Protein AF-A0A7S3LBQ4-F1 (afdb_monomer_lite)

Organism: NCBI:txid265554

Foldseek 3Di:
DCPVVQVVQKDKAKFFFLDKDDDPDFKIKTWGDRPPDDDPPRDTDIAMEGNVQACLPDDPDDDDDDPPPCLWRFDRDDPPDDRFGGFIKMFTWGWDWDDDPPDIDTHTYTRTMGTDDDDLLVVLVVVQPDPPDDRDPSNNSRNVNSVVSVDD

Secondary structure (DSSP, 8-state):
--HHHHHHTEEEEEEEEEEEEEETTTEEEEEEE--SSS-----EEEEEEEGGGS------S-----TTSGGG------TTSS--TT-EEEEEEEEEEEEETTEEEEEEEEEEEEE-SS-HHHHHHHHHT-TTS----HHHHHHHHHHTTS--

Structure (mmCIF, N/CA/C/O backbone):
data_AF-A0A7S3LBQ4-F1
#
_entry.id   AF-A0A7S3LBQ4-F1
#
loop_
_atom_site.group_PDB
_atom_site.id
_atom_site.type_symbol
_atom_site.label_atom_id
_atom_site.label_alt_id
_atom_site.label_comp_id
_atom_site.label_asym_id
_atom_site.label_entity_id
_atom_site.label_seq_id
_atom_site.pdbx_PDB_ins_code
_atom_site.Cartn_x
_atom_site.Cartn_y
_atom_site.Cartn_z
_atom_site.occupancy
_atom_site.B_iso_or_equiv
_atom_site.auth_seq_id
_atom_site.auth_comp_id
_atom_site.auth_asym_id
_atom_site.auth_atom_id
_atom_site.pdbx_PDB_model_num
ATOM 1 N N . MET A 1 1 ? -24.346 0.010 13.496 1.00 44.50 1 MET A N 1
ATOM 2 C CA . MET A 1 1 ? -24.421 1.342 14.128 1.00 44.50 1 MET A CA 1
ATOM 3 C C . MET A 1 1 ? -23.079 2.108 14.152 1.00 44.50 1 MET A C 1
ATOM 5 O O . MET A 1 1 ? -22.986 3.065 14.895 1.00 44.50 1 MET A O 1
ATOM 9 N N . ASN A 1 2 ? -22.074 1.816 13.298 1.00 54.56 2 ASN A N 1
ATOM 10 C CA . ASN A 1 2 ? -20.732 2.451 13.409 1.00 54.56 2 ASN A CA 1
ATOM 11 C C . ASN A 1 2 ? -20.330 3.384 12.244 1.00 54.56 2 ASN A C 1
ATOM 13 O O . ASN A 1 2 ? -19.208 3.870 12.228 1.00 54.56 2 ASN A O 1
ATOM 17 N N . ARG A 1 3 ? -21.194 3.629 11.248 1.00 54.09 3 ARG A N 1
ATOM 18 C CA . ARG A 1 3 ? -20.797 4.409 10.056 1.00 54.09 3 ARG A CA 1
ATOM 19 C C . ARG A 1 3 ? -20.600 5.905 10.330 1.00 54.09 3 ARG A C 1
ATOM 21 O O . ARG A 1 3 ? -19.751 6.511 9.697 1.00 54.09 3 ARG A O 1
ATOM 28 N N . GLU A 1 4 ? -21.336 6.477 11.280 1.00 53.78 4 GLU A N 1
ATOM 29 C CA . GLU A 1 4 ? -21.325 7.927 11.532 1.00 53.78 4 GLU A CA 1
ATOM 30 C C . GLU A 1 4 ? -20.054 8.410 12.257 1.00 53.78 4 GLU A C 1
ATOM 32 O O . GLU A 1 4 ? -19.564 9.505 11.989 1.00 53.78 4 GLU A O 1
ATOM 37 N N . ASN A 1 5 ? -19.462 7.572 13.118 1.00 55.66 5 ASN A N 1
ATOM 38 C CA . ASN A 1 5 ? -18.180 7.875 13.769 1.00 55.66 5 ASN A CA 1
ATOM 39 C C . ASN A 1 5 ? -16.977 7.650 12.840 1.00 55.66 5 ASN A C 1
ATOM 41 O O . ASN A 1 5 ? -15.981 8.362 12.960 1.00 55.66 5 ASN A O 1
ATOM 45 N N . ASP A 1 6 ? -17.076 6.711 11.892 1.00 58.34 6 ASP A N 1
ATOM 46 C CA . ASP A 1 6 ? -16.012 6.444 10.914 1.00 58.34 6 ASP A CA 1
ATOM 47 C C . ASP A 1 6 ? -15.752 7.657 10.004 1.00 58.34 6 ASP A C 1
ATOM 49 O O . ASP A 1 6 ? -14.638 7.828 9.518 1.00 58.34 6 ASP A O 1
ATOM 53 N N . GLU A 1 7 ? -16.755 8.509 9.770 1.00 60.31 7 GLU A N 1
ATOM 54 C CA . GLU A 1 7 ? -16.660 9.618 8.815 1.00 60.31 7 GLU A CA 1
ATOM 55 C C . GLU A 1 7 ? -15.883 10.824 9.358 1.00 60.31 7 GLU A C 1
ATOM 57 O O . GLU A 1 7 ? -15.169 11.483 8.603 1.00 60.31 7 GLU A O 1
ATOM 62 N N . LYS A 1 8 ? -15.934 11.059 10.677 1.00 61.81 8 LYS A N 1
ATOM 63 C CA . LYS A 1 8 ? -15.211 12.157 11.346 1.00 61.81 8 LYS A CA 1
ATOM 64 C C . LYS A 1 8 ? -13.703 11.910 11.478 1.00 61.81 8 LYS A C 1
ATOM 66 O O . LYS A 1 8 ? -12.954 12.866 11.640 1.00 61.81 8 LYS A O 1
ATOM 71 N N . ASN A 1 9 ? -13.257 10.658 11.347 1.00 69.81 9 ASN A N 1
ATOM 72 C CA . ASN A 1 9 ? -11.853 10.255 11.500 1.00 69.81 9 ASN A CA 1
ATOM 73 C C . ASN A 1 9 ? -11.179 9.882 10.170 1.00 69.81 9 ASN A C 1
ATOM 75 O O . ASN A 1 9 ? -10.146 9.206 10.163 1.00 69.81 9 ASN A O 1
ATOM 79 N N . ARG A 1 10 ? -11.764 10.287 9.035 1.00 78.19 10 ARG A N 1
ATOM 80 C CA . ARG A 1 10 ? -11.186 10.034 7.713 1.00 78.19 10 ARG A CA 1
ATOM 81 C C . ARG A 1 10 ? -10.041 10.994 7.442 1.00 78.19 10 ARG A C 1
ATOM 83 O O . ARG A 1 10 ? -10.240 12.197 7.315 1.00 78.19 10 ARG A O 1
ATOM 90 N N . ILE A 1 11 ? -8.854 10.431 7.283 1.00 87.50 11 ILE A N 1
ATOM 91 C CA . ILE A 1 11 ? -7.642 11.163 6.938 1.00 87.50 11 ILE A CA 1
ATOM 92 C C . ILE A 1 11 ? -7.215 10.714 5.546 1.00 87.50 11 ILE A C 1
ATOM 94 O O . ILE A 1 11 ? -7.240 9.525 5.218 1.00 87.50 11 ILE A O 1
ATOM 98 N N . GLN A 1 12 ? -6.836 11.673 4.708 1.00 88.94 12 GLN A N 1
ATOM 99 C CA . GLN A 1 12 ? -6.186 11.380 3.442 1.00 88.94 12 GLN A CA 1
ATOM 100 C C . GLN A 1 12 ? -4.677 11.498 3.629 1.00 88.94 12 GLN A C 1
ATOM 102 O O . GLN A 1 12 ? -4.183 12.548 4.027 1.00 88.94 12 GLN A O 1
ATOM 107 N N . ILE A 1 13 ? -3.958 10.422 3.330 1.00 88.88 13 ILE A N 1
ATOM 108 C CA . ILE A 1 13 ? -2.497 10.369 3.397 1.00 88.88 13 ILE A CA 1
ATOM 109 C C . ILE A 1 13 ? -1.943 10.034 2.019 1.00 88.88 13 ILE A C 1
ATOM 111 O O . ILE A 1 13 ? -2.582 9.321 1.246 1.00 88.88 13 ILE A O 1
ATOM 115 N N . SER A 1 14 ? -0.748 10.517 1.714 1.00 88.69 14 SER A N 1
ATOM 116 C CA . SER A 1 14 ? -0.040 10.181 0.482 1.00 88.69 14 SER A CA 1
ATOM 117 C C . SER A 1 14 ? 1.368 9.717 0.821 1.00 88.69 14 SER A C 1
ATOM 119 O O . SER A 1 14 ? 1.914 10.099 1.846 1.00 88.69 14 SER A O 1
ATOM 121 N N . GLY A 1 15 ? 1.955 8.866 -0.012 1.00 89.19 15 GLY A N 1
ATOM 122 C CA . GLY A 1 15 ? 3.316 8.395 0.221 1.00 89.19 15 GLY A CA 1
ATOM 123 C C . GLY A 1 15 ? 3.737 7.301 -0.742 1.00 89.19 15 GLY A C 1
ATOM 124 O O . GLY A 1 15 ? 2.991 6.918 -1.646 1.00 89.19 15 GLY A O 1
ATOM 125 N N . VAL A 1 16 ? 4.948 6.790 -0.535 1.00 88.81 16 VAL A N 1
ATOM 126 C CA . VAL A 1 16 ? 5.524 5.720 -1.354 1.00 88.81 16 VAL A CA 1
ATOM 127 C C . VAL A 1 16 ? 5.475 4.394 -0.610 1.00 88.81 16 VAL A C 1
ATOM 129 O O . VAL A 1 16 ? 5.915 4.300 0.533 1.00 88.81 16 VAL A O 1
ATOM 132 N N . ILE A 1 17 ? 4.980 3.342 -1.265 1.00 89.81 17 ILE A N 1
ATOM 133 C CA . ILE A 1 17 ? 4.966 1.989 -0.699 1.00 89.81 17 ILE A CA 1
ATOM 134 C C . ILE A 1 17 ? 6.391 1.435 -0.618 1.00 89.81 17 ILE A C 1
ATOM 136 O O . ILE A 1 17 ? 6.964 1.020 -1.629 1.00 89.81 17 ILE A O 1
ATOM 140 N N . VAL A 1 18 ? 6.933 1.355 0.596 1.00 88.12 18 VAL A N 1
ATOM 141 C CA . VAL A 1 18 ? 8.275 0.808 0.855 1.00 88.12 18 VAL A CA 1
ATOM 142 C C . VAL A 1 18 ? 8.234 -0.645 1.306 1.00 88.12 18 VAL A C 1
ATOM 144 O O . VAL A 1 18 ? 9.085 -1.443 0.924 1.00 88.12 18 VAL A O 1
ATOM 147 N N . LYS A 1 19 ? 7.207 -1.036 2.071 1.00 88.75 19 LYS A N 1
ATOM 148 C CA . LYS A 1 19 ? 6.988 -2.428 2.486 1.00 88.75 19 LYS A CA 1
ATOM 149 C C . LYS A 1 19 ? 5.544 -2.826 2.246 1.00 88.75 19 LYS A C 1
ATOM 151 O O . LYS A 1 19 ? 4.636 -2.013 2.372 1.00 88.75 19 LYS A O 1
ATOM 156 N N . ARG A 1 20 ? 5.326 -4.096 1.911 1.00 88.75 20 ARG A N 1
ATOM 157 C CA . ARG A 1 20 ? 3.986 -4.682 1.827 1.00 88.75 20 ARG A CA 1
ATOM 158 C C . ARG A 1 20 ? 4.005 -6.160 2.171 1.00 88.75 20 ARG A C 1
ATOM 160 O O . ARG A 1 20 ? 4.982 -6.855 1.886 1.00 88.75 20 ARG A O 1
ATOM 167 N N . ARG A 1 21 ? 2.903 -6.650 2.731 1.00 87.19 21 ARG A N 1
ATOM 168 C CA . ARG A 1 21 ? 2.677 -8.072 3.002 1.00 87.19 21 ARG A CA 1
ATOM 169 C C . ARG A 1 21 ? 1.194 -8.383 2.881 1.00 87.19 21 ARG A C 1
ATOM 171 O O . ARG A 1 21 ? 0.389 -7.781 3.574 1.00 87.19 21 ARG A O 1
ATOM 178 N N . CYS A 1 22 ? 0.842 -9.365 2.060 1.00 85.62 22 CYS A N 1
ATOM 179 C CA . CYS A 1 22 ? -0.527 -9.872 1.986 1.00 85.62 22 CYS A CA 1
ATOM 180 C C . CYS A 1 22 ? -0.641 -11.164 2.803 1.00 85.62 22 CYS A C 1
ATOM 182 O O . CYS A 1 22 ? 0.160 -12.084 2.614 1.00 85.62 22 CYS A O 1
ATOM 184 N N . LEU A 1 23 ? -1.646 -11.245 3.674 1.00 86.31 23 LEU A N 1
ATOM 185 C CA . LEU A 1 23 ? -2.020 -12.446 4.418 1.00 86.31 23 LEU A CA 1
ATOM 186 C C . LEU A 1 23 ? -3.340 -12.986 3.848 1.00 86.31 23 LEU A C 1
ATOM 188 O O . LEU A 1 23 ? -4.438 -12.606 4.253 1.00 86.31 23 LEU A O 1
ATOM 192 N N . GLY A 1 24 ? -3.229 -13.864 2.851 1.00 83.44 24 GLY A N 1
ATOM 193 C CA . GLY A 1 24 ? -4.388 -14.437 2.165 1.00 83.44 24 GLY A CA 1
ATOM 194 C C . GLY A 1 24 ? -5.109 -13.434 1.255 1.00 83.44 24 GLY A C 1
ATOM 195 O O . GLY A 1 24 ? -4.468 -12.651 0.554 1.00 83.44 24 GLY A O 1
ATOM 196 N N . LYS A 1 25 ? -6.449 -13.505 1.227 1.00 82.75 25 LYS A N 1
ATOM 197 C CA . LYS A 1 25 ? -7.323 -12.738 0.309 1.00 82.75 25 LYS A CA 1
ATOM 198 C C . LYS A 1 25 ? -8.117 -11.602 0.972 1.00 82.75 25 LYS A C 1
ATOM 200 O O . LYS A 1 25 ? -8.913 -10.951 0.296 1.00 82.75 25 LYS A O 1
ATOM 205 N N . HIS A 1 26 ? -7.947 -11.413 2.281 1.00 86.25 26 HIS A N 1
ATOM 206 C CA . HIS A 1 26 ? -8.774 -10.508 3.093 1.00 86.25 26 HIS A CA 1
ATOM 207 C C . HIS A 1 26 ? -7.981 -9.481 3.894 1.00 86.25 26 HIS A C 1
ATOM 209 O O . HIS A 1 26 ? -8.579 -8.533 4.401 1.00 86.25 26 HIS A O 1
ATOM 215 N N . LEU A 1 27 ? -6.669 -9.676 4.019 1.00 89.25 27 LEU A N 1
ATOM 216 C CA . LEU A 1 27 ? -5.818 -8.866 4.869 1.00 89.25 27 LEU A CA 1
ATOM 217 C C . LEU A 1 27 ? -4.510 -8.559 4.148 1.00 89.25 27 LEU A C 1
ATOM 219 O O . LEU A 1 27 ? -3.837 -9.454 3.627 1.00 89.25 27 LEU A O 1
ATOM 223 N N . SER A 1 28 ? -4.148 -7.286 4.119 1.00 90.56 28 SER A N 1
ATOM 224 C CA . SER A 1 28 ? -2.862 -6.833 3.608 1.00 90.56 28 SER A CA 1
ATOM 225 C C . SER A 1 28 ? -2.335 -5.706 4.479 1.00 90.56 28 SER A C 1
ATOM 227 O O . SER A 1 28 ? -3.102 -4.972 5.085 1.00 90.56 28 SER A O 1
ATOM 229 N N . PHE A 1 29 ? -1.021 -5.565 4.526 1.00 91.44 29 PHE A N 1
ATOM 230 C CA . PHE A 1 29 ? -0.318 -4.518 5.248 1.00 91.44 29 PHE A CA 1
ATOM 231 C C . PHE A 1 29 ? 0.580 -3.779 4.276 1.00 91.44 29 PHE A C 1
ATOM 233 O O . PHE A 1 29 ? 1.154 -4.401 3.371 1.00 91.44 29 PHE A O 1
ATOM 240 N N . ALA A 1 30 ? 0.743 -2.482 4.492 1.00 91.69 30 ALA A N 1
ATOM 241 C CA . ALA A 1 30 ? 1.772 -1.707 3.827 1.00 91.69 30 ALA A CA 1
ATOM 242 C C . ALA A 1 30 ? 2.455 -0.743 4.792 1.00 91.69 30 ALA A C 1
ATOM 244 O O . ALA A 1 30 ? 1.922 -0.391 5.843 1.00 91.69 30 ALA A O 1
ATOM 245 N N . THR A 1 31 ? 3.656 -0.332 4.412 1.00 91.38 31 THR A N 1
ATOM 246 C CA . THR A 1 31 ? 4.388 0.753 5.049 1.00 91.38 31 THR A CA 1
ATOM 247 C C . THR A 1 31 ? 4.639 1.820 4.003 1.00 91.38 31 THR A C 1
ATOM 249 O O . THR A 1 31 ? 5.106 1.496 2.904 1.00 91.38 31 THR A O 1
ATOM 252 N N . LEU A 1 32 ? 4.311 3.060 4.348 1.00 90.25 32 LEU A N 1
ATOM 253 C CA . LEU A 1 32 ? 4.520 4.235 3.520 1.00 90.25 32 LEU A CA 1
ATOM 254 C C . LEU A 1 32 ? 5.707 5.034 4.043 1.00 90.25 32 LEU A C 1
ATOM 256 O O . LEU A 1 32 ? 5.868 5.179 5.251 1.00 90.25 32 LEU A O 1
ATOM 260 N N . SER A 1 33 ? 6.499 5.562 3.116 1.00 87.75 33 SER A N 1
ATOM 261 C CA . SER A 1 33 ? 7.412 6.673 3.372 1.00 87.75 33 SER A CA 1
ATOM 262 C C . SER A 1 33 ? 6.738 7.961 2.900 1.00 87.75 33 SER A C 1
ATOM 264 O O . SER A 1 33 ? 6.260 8.032 1.759 1.00 87.75 33 SER A O 1
ATOM 266 N N . ASN A 1 34 ? 6.644 8.947 3.790 1.00 74.62 34 ASN A N 1
ATOM 267 C CA . ASN A 1 34 ? 6.007 10.228 3.517 1.00 74.62 34 ASN A CA 1
ATOM 268 C C . ASN A 1 34 ? 7.070 11.225 3.026 1.00 74.62 34 ASN A C 1
ATOM 270 O O . ASN A 1 34 ? 7.627 11.984 3.803 1.00 74.62 34 ASN A O 1
ATOM 274 N N . ASN A 1 35 ? 7.401 11.186 1.734 1.00 58.22 35 ASN A N 1
ATOM 275 C CA . ASN A 1 35 ? 8.365 12.107 1.112 1.00 58.22 35 ASN A CA 1
ATOM 276 C C . ASN A 1 35 ? 7.655 13.308 0.467 1.00 58.22 35 ASN A C 1
ATOM 278 O O . ASN A 1 35 ? 7.856 13.599 -0.711 1.00 58.22 35 ASN A O 1
ATOM 282 N N . LEU A 1 36 ? 6.767 13.969 1.208 1.00 53.41 36 LEU A N 1
ATOM 283 C CA . LEU A 1 36 ? 6.205 15.252 0.787 1.00 53.41 36 LEU A CA 1
ATOM 284 C C . LEU A 1 36 ? 7.006 16.357 1.474 1.00 53.41 36 LEU A C 1
ATOM 286 O O . LEU A 1 36 ? 6.703 16.744 2.592 1.00 53.41 36 LEU A O 1
ATOM 290 N N . ASP A 1 37 ? 8.067 16.771 0.780 1.00 49.19 37 ASP A N 1
ATOM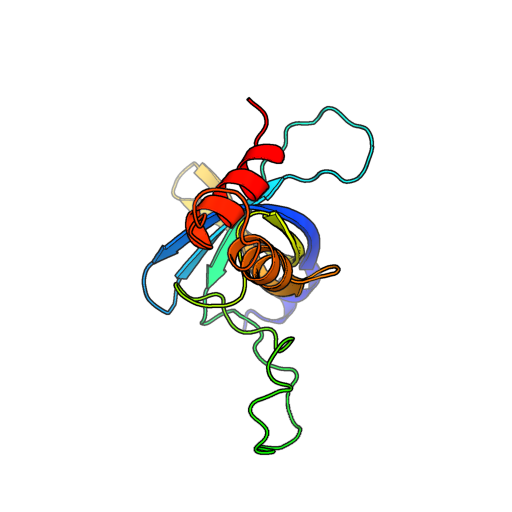 291 C CA . ASP A 1 37 ? 8.843 18.001 0.958 1.00 49.19 37 ASP A CA 1
ATOM 292 C C . ASP A 1 37 ? 9.316 18.372 2.385 1.00 49.19 37 ASP A C 1
ATOM 294 O O . ASP A 1 37 ? 8.596 18.926 3.207 1.00 49.19 37 ASP A O 1
ATOM 298 N N . GLN A 1 38 ? 10.630 18.216 2.592 1.00 42.31 38 GLN A N 1
ATOM 299 C CA . GLN A 1 38 ? 11.461 19.084 3.445 1.00 42.31 38 GLN A CA 1
ATOM 300 C C . GLN A 1 38 ? 11.273 19.059 4.974 1.00 42.31 38 GLN A C 1
ATOM 302 O O . GLN A 1 38 ? 11.551 20.062 5.633 1.00 42.31 38 GLN A O 1
ATOM 307 N N . GLN A 1 39 ? 10.968 17.913 5.586 1.00 38.50 39 GLN A N 1
ATOM 308 C CA . GLN A 1 39 ? 11.395 17.692 6.974 1.00 38.50 39 GLN A CA 1
ATOM 309 C C . GLN A 1 39 ? 12.012 16.306 7.179 1.00 38.50 39 GLN A C 1
ATOM 311 O O . GLN A 1 39 ? 11.472 15.326 6.673 1.00 38.50 39 GLN A O 1
ATOM 316 N N . PRO A 1 40 ? 13.112 16.194 7.950 1.00 41.03 40 PRO A N 1
ATOM 317 C CA . PRO A 1 40 ? 13.761 14.929 8.287 1.00 41.03 40 PRO A CA 1
ATOM 318 C C . PRO A 1 40 ? 12.981 14.166 9.370 1.00 41.03 40 PRO A C 1
ATOM 320 O O . PRO A 1 40 ? 13.568 13.553 10.255 1.00 41.03 40 PRO A O 1
ATOM 323 N N . HIS A 1 41 ? 11.649 14.238 9.356 1.00 43.41 41 HIS A N 1
ATOM 324 C CA . HIS A 1 41 ? 10.855 13.363 10.200 1.00 43.41 41 HIS A CA 1
ATOM 325 C C . HIS A 1 41 ? 10.634 12.054 9.446 1.00 43.41 41 HIS A C 1
ATOM 327 O O . HIS A 1 41 ? 9.746 11.923 8.607 1.00 43.41 41 HIS A O 1
ATOM 333 N N . ASP A 1 42 ? 11.523 11.114 9.777 1.00 58.03 42 ASP A N 1
ATOM 334 C CA . ASP A 1 42 ? 11.665 9.710 9.374 1.00 58.03 42 ASP A CA 1
ATOM 335 C C . ASP A 1 42 ? 10.429 8.832 9.665 1.00 58.03 42 ASP A C 1
ATOM 337 O O . ASP A 1 42 ? 10.525 7.707 10.167 1.00 58.03 42 ASP A O 1
ATOM 341 N N . GLU A 1 43 ? 9.223 9.330 9.409 1.00 71.94 43 GLU A N 1
ATOM 342 C CA . GLU A 1 43 ? 8.015 8.664 9.870 1.00 71.94 43 GLU A CA 1
ATOM 343 C C . GLU A 1 43 ? 7.518 7.640 8.845 1.00 71.94 43 GLU A C 1
ATOM 345 O O . GLU A 1 43 ? 6.805 7.932 7.880 1.00 71.94 43 GLU A O 1
ATOM 350 N N . LEU A 1 44 ? 7.912 6.384 9.066 1.00 83.38 44 LEU A N 1
ATOM 351 C CA . LEU A 1 44 ? 7.327 5.241 8.378 1.00 83.38 44 LEU A CA 1
ATOM 352 C C . LEU A 1 44 ? 5.931 4.951 8.934 1.00 83.38 44 LEU A C 1
ATOM 354 O O . LEU A 1 44 ? 5.778 4.427 10.038 1.00 83.38 44 LEU A O 1
ATOM 358 N N . MET A 1 45 ? 4.903 5.191 8.125 1.00 88.00 45 MET A N 1
ATOM 359 C CA . MET A 1 45 ? 3.522 4.922 8.517 1.00 88.00 45 MET A CA 1
ATOM 360 C C . MET A 1 45 ? 3.109 3.500 8.139 1.00 88.00 45 MET A C 1
ATOM 362 O O . MET A 1 45 ? 3.223 3.090 6.982 1.00 88.00 45 MET A O 1
ATOM 366 N N . LYS A 1 46 ? 2.589 2.736 9.105 1.00 91.12 46 LYS A N 1
ATOM 367 C CA . LYS A 1 46 ? 2.005 1.408 8.868 1.00 91.12 46 LYS A CA 1
ATOM 368 C C . LYS A 1 46 ? 0.503 1.529 8.655 1.00 91.12 46 LYS A C 1
ATOM 370 O O . LYS A 1 46 ? -0.185 2.159 9.449 1.00 91.12 46 LYS A O 1
ATOM 375 N N . VAL A 1 47 ? 0.006 0.869 7.616 1.00 92.50 47 VAL A N 1
ATOM 376 C CA . VAL A 1 47 ? -1.420 0.825 7.291 1.00 92.50 47 VAL A CA 1
ATOM 377 C C . VAL A 1 47 ? -1.883 -0.608 7.062 1.00 92.50 47 VAL A C 1
ATOM 379 O O . VAL A 1 47 ? -1.124 -1.458 6.574 1.00 92.50 47 VAL A O 1
ATOM 382 N N . VAL A 1 48 ? -3.149 -0.868 7.376 1.00 93.38 48 VAL A N 1
ATOM 383 C CA . VAL A 1 48 ? -3.798 -2.162 7.168 1.00 93.38 48 VAL A CA 1
ATOM 384 C C . VAL A 1 48 ? -4.920 -2.042 6.146 1.00 93.38 48 VAL A C 1
ATOM 386 O O . VAL A 1 48 ? -5.691 -1.092 6.135 1.00 93.38 48 VAL A O 1
ATOM 389 N N . PHE A 1 49 ? -5.046 -3.040 5.288 1.00 91.56 49 PHE A N 1
ATOM 390 C CA . PHE A 1 49 ? -6.150 -3.194 4.358 1.00 91.56 49 PHE A CA 1
ATOM 391 C C . PHE A 1 49 ? -6.975 -4.386 4.826 1.00 91.56 49 PHE A C 1
ATOM 393 O O . PHE A 1 49 ? -6.486 -5.522 4.811 1.00 91.56 49 PHE A O 1
ATOM 400 N N . ARG A 1 50 ? -8.240 -4.151 5.185 1.00 90.88 50 ARG A N 1
ATOM 401 C CA . ARG A 1 50 ? -9.200 -5.208 5.532 1.00 90.88 50 ARG A CA 1
ATOM 402 C C . ARG A 1 50 ? -10.317 -5.250 4.508 1.00 90.88 50 ARG A C 1
ATOM 404 O O . ARG A 1 50 ? -11.074 -4.297 4.374 1.00 90.88 50 ARG A O 1
ATOM 411 N N . ARG A 1 51 ? -10.470 -6.375 3.807 1.00 87.38 51 ARG A N 1
ATOM 412 C CA . ARG A 1 51 ? -11.423 -6.472 2.688 1.00 87.38 51 ARG A CA 1
ATOM 413 C C . ARG A 1 51 ? -12.867 -6.183 3.098 1.00 87.38 51 ARG A C 1
ATOM 415 O O . ARG A 1 51 ? -13.586 -5.548 2.348 1.00 87.38 51 ARG A O 1
ATOM 422 N N . ALA A 1 52 ? -13.273 -6.603 4.295 1.00 87.12 52 ALA A N 1
ATOM 423 C CA . ALA A 1 52 ? -14.624 -6.369 4.815 1.00 87.12 52 ALA A CA 1
ATOM 424 C C . ALA A 1 52 ? -14.939 -4.887 5.106 1.00 87.12 52 ALA A C 1
ATOM 426 O O . ALA A 1 52 ? -16.095 -4.537 5.326 1.00 87.12 52 ALA A O 1
ATOM 427 N N . ARG A 1 53 ? -13.912 -4.035 5.164 1.00 85.00 53 ARG A N 1
ATOM 428 C CA . ARG A 1 53 ? -14.007 -2.609 5.494 1.00 85.00 53 ARG A CA 1
ATOM 429 C C . ARG A 1 53 ? -13.575 -1.703 4.348 1.00 85.00 53 ARG A C 1
ATOM 431 O O . ARG A 1 53 ? -13.637 -0.487 4.488 1.00 85.00 53 ARG A O 1
ATOM 438 N N . PHE A 1 54 ? -13.127 -2.307 3.254 1.00 85.06 54 PHE A N 1
ATOM 439 C CA . PHE A 1 54 ? -12.647 -1.612 2.082 1.00 85.06 54 PHE A CA 1
ATOM 440 C C . PHE A 1 54 ? -13.847 -1.156 1.252 1.00 85.06 54 PHE A C 1
ATOM 442 O O . PHE A 1 54 ? -14.708 -1.965 0.899 1.00 85.06 54 PHE A O 1
ATOM 449 N N . ASP A 1 55 ? -13.905 0.136 0.963 1.00 80.44 55 ASP A N 1
ATOM 450 C CA . ASP A 1 55 ? -14.968 0.754 0.188 1.00 80.44 55 ASP A CA 1
ATOM 451 C C . ASP A 1 55 ? -14.741 0.410 -1.293 1.00 80.44 55 ASP A C 1
ATOM 453 O O . ASP A 1 55 ? -14.154 1.173 -2.056 1.00 80.44 55 ASP A O 1
ATOM 457 N N . GLU A 1 56 ? -15.199 -0.774 -1.713 1.00 68.06 56 GLU A N 1
ATOM 458 C CA . GLU A 1 56 ? -15.224 -1.173 -3.135 1.00 68.06 56 GLU A CA 1
ATOM 459 C C . GLU A 1 56 ? -16.309 -0.411 -3.930 1.00 68.06 56 GLU A C 1
ATOM 461 O O . GLU A 1 56 ? -16.437 -0.561 -5.144 1.00 68.06 56 GLU A O 1
ATOM 466 N N . SER A 1 57 ? -17.103 0.422 -3.256 1.00 51.59 57 SER A N 1
ATOM 467 C CA . SER A 1 57 ? -18.242 1.143 -3.811 1.00 51.59 57 SER A CA 1
ATOM 468 C C . SER A 1 57 ? -17.848 2.494 -4.413 1.00 51.59 57 SER A C 1
ATOM 470 O O . SER A 1 57 ? -17.954 3.526 -3.755 1.00 51.59 57 SER A O 1
ATOM 472 N N . ASN A 1 58 ? -17.471 2.476 -5.694 1.00 45.31 58 ASN A N 1
ATOM 473 C CA . ASN A 1 58 ? -17.879 3.515 -6.647 1.00 45.31 58 ASN A CA 1
ATOM 474 C C . ASN A 1 58 ? -17.935 2.959 -8.081 1.00 45.31 58 ASN A C 1
ATOM 476 O O . ASN A 1 58 ? -17.206 3.406 -8.962 1.00 45.31 58 ASN A O 1
ATOM 480 N N . ASP A 1 59 ? -18.755 1.929 -8.303 1.00 46.06 59 ASP A N 1
ATOM 481 C CA . ASP A 1 59 ? -18.921 1.348 -9.640 1.00 46.06 59 ASP A CA 1
ATOM 482 C C . ASP A 1 59 ? -20.332 0.778 -9.834 1.00 46.06 59 ASP A C 1
ATOM 484 O O . ASP A 1 59 ? -20.551 -0.418 -10.017 1.00 46.06 59 ASP A O 1
ATOM 488 N N . SER A 1 60 ? -21.330 1.659 -9.774 1.00 39.25 60 SER A N 1
ATOM 489 C CA . SER A 1 60 ? -22.651 1.395 -10.345 1.00 39.25 60 SER A CA 1
ATOM 490 C C . SER A 1 60 ? -22.703 1.872 -11.799 1.00 39.25 60 SER A C 1
ATOM 492 O O . SER A 1 60 ? -23.550 2.683 -12.161 1.00 39.25 60 SER A O 1
ATOM 494 N N . SER A 1 61 ? -21.793 1.383 -12.645 1.00 38.31 61 SER A N 1
ATOM 495 C CA . SER A 1 61 ? -21.958 1.457 -14.099 1.00 38.31 61 SER A CA 1
ATOM 496 C C . SER A 1 61 ? -21.305 0.260 -14.794 1.00 38.31 61 SER A C 1
ATOM 498 O O . SER A 1 61 ? -20.142 0.290 -15.183 1.00 38.31 61 SER A O 1
ATOM 500 N N . SER A 1 62 ? -22.135 -0.770 -14.957 1.00 35.81 62 SER A N 1
ATOM 501 C CA . SER A 1 62 ? -22.159 -1.752 -16.048 1.00 35.81 62 SER A CA 1
ATOM 502 C C . SER A 1 62 ? -21.004 -2.766 -16.203 1.00 35.81 62 SER A C 1
ATOM 504 O O . SER A 1 62 ? -19.822 -2.422 -16.180 1.00 35.81 62 SER A O 1
ATOM 506 N N . PRO A 1 63 ? -21.331 -4.049 -16.471 1.00 45.75 63 PRO A N 1
ATOM 507 C CA . PRO A 1 63 ? -20.365 -5.058 -16.882 1.00 45.75 63 PRO A CA 1
ATOM 508 C C . PRO A 1 63 ? -20.071 -4.890 -18.379 1.00 45.75 63 PRO A C 1
ATOM 510 O O . PRO A 1 63 ? -20.605 -5.618 -19.210 1.00 45.75 63 PRO A O 1
ATOM 513 N N . SER A 1 64 ? -19.242 -3.915 -18.753 1.00 38.16 64 SER A N 1
ATOM 514 C CA . SER A 1 64 ? -18.739 -3.825 -20.127 1.00 38.16 64 SER A CA 1
ATOM 515 C C . SER A 1 64 ? -17.424 -4.587 -20.253 1.00 38.16 64 SER A C 1
ATOM 517 O O . SER A 1 64 ? -16.385 -4.216 -19.707 1.00 38.16 64 SER A O 1
ATOM 519 N N . SER A 1 65 ? -17.508 -5.687 -20.988 1.00 41.06 65 SER A N 1
ATOM 520 C CA . SER A 1 65 ? -16.423 -6.513 -21.490 1.00 41.06 65 SER A CA 1
ATOM 521 C C . SER A 1 65 ? -15.417 -5.702 -22.319 1.00 41.06 65 SER A C 1
ATOM 523 O O . SER A 1 65 ? -15.553 -5.583 -23.534 1.00 41.06 65 SER A O 1
ATOM 525 N N . SER A 1 66 ? -14.364 -5.187 -21.693 1.00 38.22 66 SER A N 1
ATOM 526 C CA . SER A 1 66 ? -13.099 -4.924 -22.383 1.00 38.22 66 SER A CA 1
ATOM 527 C C . SER A 1 66 ? -11.935 -5.083 -21.399 1.00 38.22 66 SER A C 1
ATOM 529 O O . SER A 1 66 ? -11.790 -4.374 -20.406 1.00 38.22 66 SER A O 1
ATOM 531 N N . ALA A 1 67 ? -11.080 -6.072 -21.656 1.00 45.59 67 ALA A N 1
ATOM 532 C CA . ALA A 1 67 ? -9.958 -6.456 -20.794 1.00 45.59 67 ALA A CA 1
ATOM 533 C C . ALA A 1 67 ? -8.822 -5.405 -20.716 1.00 45.59 67 ALA A C 1
ATOM 535 O O . ALA A 1 67 ? -7.769 -5.673 -20.139 1.00 45.59 67 ALA A O 1
ATOM 536 N N . MET A 1 68 ? -9.012 -4.215 -21.296 1.00 42.41 68 MET A N 1
ATOM 537 C CA . MET A 1 68 ? -7.986 -3.176 -21.431 1.00 42.41 68 MET A CA 1
ATOM 538 C C . MET A 1 68 ? -8.159 -1.994 -20.458 1.00 42.41 68 MET A C 1
ATOM 540 O O . MET A 1 68 ? -7.142 -1.436 -20.048 1.00 42.41 68 MET A O 1
ATOM 544 N N . ASP A 1 69 ? -9.380 -1.687 -19.995 1.00 40.25 69 ASP A N 1
ATOM 545 C CA . ASP A 1 69 ? -9.682 -0.498 -19.161 1.00 40.25 69 ASP A CA 1
ATOM 546 C C . ASP A 1 69 ? -9.829 -0.775 -17.651 1.00 40.25 69 ASP A C 1
ATOM 548 O O . ASP A 1 69 ? -10.111 0.100 -16.837 1.00 40.25 69 ASP A O 1
ATOM 552 N N . SER A 1 70 ? -9.555 -2.004 -17.212 1.00 43.19 70 SER A N 1
ATOM 553 C CA . SER A 1 70 ?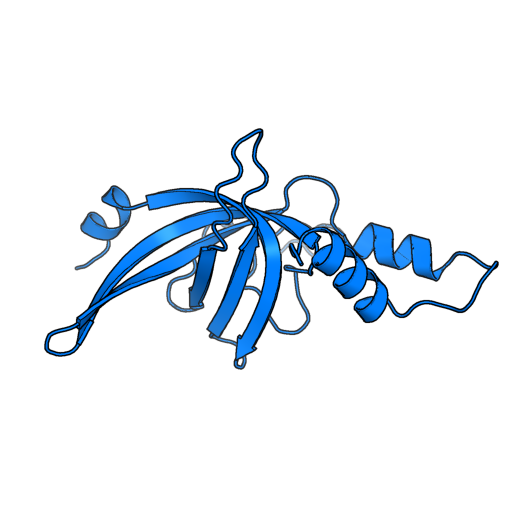 -9.573 -2.371 -15.783 1.00 43.19 70 SER A CA 1
ATOM 554 C C . SER A 1 70 ? -8.374 -1.831 -14.979 1.00 43.19 70 SER A C 1
ATOM 556 O O . SER A 1 70 ? -8.209 -2.192 -13.815 1.00 43.19 70 SER A O 1
ATOM 558 N N . LYS A 1 71 ? -7.502 -1.018 -15.591 1.00 47.47 71 LYS A N 1
ATOM 559 C CA . LYS A 1 71 ? -6.156 -0.700 -15.078 1.00 47.47 71 LYS A CA 1
ATOM 560 C C . LYS A 1 71 ? -6.112 0.282 -13.906 1.00 47.47 71 LYS A C 1
ATOM 562 O O . LYS A 1 71 ? -5.074 0.349 -13.259 1.00 47.47 71 LYS A O 1
ATOM 567 N N . ASN A 1 72 ? -7.204 0.990 -13.613 1.00 46.81 72 ASN A N 1
ATOM 568 C CA . ASN A 1 72 ? -7.262 1.956 -12.508 1.00 46.81 72 ASN A CA 1
ATOM 569 C C . ASN A 1 72 ? -8.399 1.692 -11.507 1.00 46.81 72 ASN A C 1
ATOM 571 O O . ASN A 1 72 ? -8.687 2.536 -10.661 1.00 46.81 72 ASN A O 1
ATOM 575 N N . ARG A 1 73 ? -9.064 0.529 -11.586 1.00 51.38 73 ARG A N 1
ATOM 576 C CA . ARG A 1 73 ? -10.122 0.175 -10.631 1.00 51.38 73 ARG A CA 1
ATOM 577 C C . ARG A 1 73 ? -9.494 -0.167 -9.278 1.00 51.38 73 ARG A C 1
ATOM 579 O O . ARG A 1 73 ? -8.701 -1.103 -9.180 1.00 51.38 73 ARG A O 1
ATOM 586 N N . LEU A 1 74 ? -9.873 0.608 -8.262 1.00 60.62 74 LEU A N 1
ATOM 587 C CA . LEU A 1 74 ? -9.394 0.581 -6.876 1.00 60.62 74 LEU A CA 1
ATOM 588 C C . LEU A 1 74 ? -9.811 -0.719 -6.178 1.00 60.62 74 LEU A C 1
ATOM 590 O O . LEU A 1 74 ? -10.742 -0.754 -5.379 1.00 60.62 74 LEU A O 1
ATOM 594 N N . ARG A 1 75 ? -9.164 -1.828 -6.529 1.00 76.56 75 ARG A N 1
ATOM 595 C CA . ARG A 1 75 ? -9.435 -3.126 -5.917 1.00 76.56 75 ARG A CA 1
ATOM 596 C C . ARG A 1 75 ? -8.673 -3.264 -4.608 1.00 76.56 75 ARG A C 1
ATOM 598 O O . ARG A 1 75 ? -7.602 -2.681 -4.406 1.00 76.56 75 ARG A O 1
ATOM 605 N N . PHE A 1 76 ? -9.222 -4.091 -3.725 1.00 81.50 76 PHE A N 1
ATOM 606 C CA . PHE A 1 76 ? -8.496 -4.554 -2.554 1.00 81.50 76 PHE A CA 1
ATOM 607 C C . PHE A 1 76 ? -7.135 -5.150 -2.978 1.00 81.50 76 PHE A C 1
ATOM 609 O O . PHE A 1 76 ? -7.112 -6.027 -3.851 1.00 81.50 76 PHE A O 1
ATOM 616 N N . PRO A 1 77 ? -6.003 -4.726 -2.383 1.00 77.88 77 PRO A N 1
ATOM 617 C CA . PRO A 1 77 ? -4.690 -5.190 -2.816 1.00 77.88 77 PRO A CA 1
ATOM 618 C C . PRO A 1 77 ? -4.499 -6.671 -2.467 1.00 77.88 77 PRO A C 1
ATOM 620 O O . PRO A 1 77 ? -4.429 -7.049 -1.296 1.00 77.88 77 PRO A O 1
ATOM 623 N N . VAL A 1 78 ? -4.381 -7.528 -3.486 1.00 74.94 78 VAL A N 1
ATOM 624 C CA . VAL A 1 78 ? -4.053 -8.953 -3.306 1.00 74.94 78 VAL A CA 1
ATOM 625 C C . VAL A 1 78 ? -2.611 -9.258 -3.713 1.00 74.94 78 VAL A C 1
ATOM 627 O O . VAL A 1 78 ? -1.911 -8.450 -4.323 1.00 74.94 78 VAL A O 1
ATOM 630 N N . LYS A 1 79 ? -2.144 -10.472 -3.389 1.00 65.56 79 LYS A N 1
ATOM 631 C CA . LYS A 1 79 ? -0.758 -10.944 -3.592 1.00 65.56 79 LYS A CA 1
ATOM 632 C C . LYS A 1 79 ? -0.197 -10.600 -4.985 1.00 65.56 79 LYS A C 1
ATOM 634 O O . LYS A 1 79 ? 0.964 -10.198 -5.100 1.00 65.56 79 LYS A O 1
ATOM 639 N N . ALA A 1 80 ? -1.041 -10.696 -6.016 1.00 60.53 80 ALA A N 1
ATOM 640 C CA . ALA A 1 80 ? -0.700 -10.428 -7.410 1.00 60.53 80 ALA A CA 1
ATOM 641 C C . ALA A 1 80 ? -1.098 -9.033 -7.933 1.00 60.53 80 ALA A C 1
ATOM 643 O O . ALA A 1 80 ? -0.662 -8.688 -9.033 1.00 60.53 80 ALA A O 1
ATOM 644 N N . SER A 1 81 ? -1.858 -8.210 -7.208 1.00 60.28 81 SER A N 1
ATOM 645 C CA . SER A 1 81 ? -2.547 -7.068 -7.817 1.00 60.28 81 SER A CA 1
ATOM 646 C C . SER A 1 81 ? -2.262 -5.725 -7.125 1.00 60.28 81 SER A C 1
ATOM 648 O O . SER A 1 81 ? -2.298 -5.571 -5.906 1.00 60.28 81 SER A O 1
ATOM 650 N N . ASP A 1 82 ? -1.907 -4.776 -7.983 1.00 65.12 82 ASP A N 1
ATOM 651 C CA . ASP A 1 82 ? -2.198 -3.343 -7.913 1.00 65.12 82 ASP A CA 1
ATOM 652 C C . ASP A 1 82 ? -1.357 -2.457 -6.996 1.00 65.12 82 ASP A C 1
ATOM 654 O O . ASP A 1 82 ? -1.017 -1.357 -7.417 1.00 65.12 82 ASP A O 1
ATOM 658 N N . LEU A 1 83 ? -0.896 -2.927 -5.836 1.00 78.62 83 LEU A N 1
ATOM 659 C CA . LEU A 1 83 ? -0.055 -2.104 -4.955 1.00 78.62 83 LEU A CA 1
ATOM 660 C C . LEU A 1 83 ? 1.417 -2.562 -4.980 1.00 78.62 83 LEU A C 1
ATOM 662 O O . LEU A 1 83 ? 1.809 -3.382 -4.140 1.00 78.62 83 LEU A O 1
ATOM 666 N N . PRO A 1 84 ? 2.242 -2.138 -5.960 1.00 80.38 84 PRO A N 1
ATOM 667 C CA . PRO A 1 84 ? 3.646 -2.521 -6.018 1.00 80.38 84 PRO A CA 1
ATOM 668 C C . PRO A 1 84 ? 4.512 -1.668 -5.081 1.00 80.38 84 PRO A C 1
ATOM 670 O O . PRO A 1 84 ? 4.160 -0.552 -4.714 1.00 80.38 84 PRO A O 1
ATOM 673 N N . TYR A 1 85 ? 5.690 -2.195 -4.748 1.00 84.88 85 TYR A N 1
ATOM 674 C CA . TYR A 1 85 ? 6.764 -1.412 -4.137 1.00 84.88 85 TYR A CA 1
ATOM 675 C C . TYR A 1 85 ? 7.144 -0.226 -5.035 1.00 84.88 85 TYR A C 1
ATOM 677 O O . TYR A 1 85 ? 7.124 -0.347 -6.265 1.00 84.88 85 TYR A O 1
ATOM 685 N N . GLY A 1 86 ? 7.464 0.912 -4.420 1.00 82.25 86 GLY A N 1
ATOM 686 C CA . GLY A 1 86 ? 7.795 2.149 -5.126 1.00 82.25 86 GLY A CA 1
ATOM 687 C C . GLY A 1 86 ? 6.601 2.827 -5.807 1.00 82.25 86 GLY A C 1
ATOM 688 O O . GLY A 1 86 ? 6.806 3.745 -6.600 1.00 82.25 86 GLY A O 1
ATOM 689 N N . ALA A 1 87 ? 5.366 2.371 -5.555 1.00 85.75 87 ALA A N 1
ATOM 690 C CA . ALA A 1 87 ? 4.170 3.095 -5.975 1.00 85.75 87 ALA A CA 1
ATOM 691 C C . ALA A 1 87 ? 3.955 4.318 -5.097 1.00 85.75 87 ALA A C 1
ATOM 693 O O . ALA A 1 87 ? 3.909 4.191 -3.873 1.00 85.75 87 ALA A O 1
ATOM 694 N N . HIS A 1 88 ? 3.737 5.459 -5.743 1.00 87.56 88 HIS A N 1
ATOM 695 C CA . HIS A 1 88 ? 3.143 6.617 -5.101 1.00 87.56 88 HIS A CA 1
ATOM 696 C C . HIS A 1 88 ? 1.643 6.382 -5.007 1.00 87.56 88 HIS A C 1
ATOM 698 O O . HIS A 1 88 ? 0.998 6.010 -5.993 1.00 87.56 88 HIS A O 1
ATOM 704 N N . VAL A 1 89 ? 1.099 6.565 -3.814 1.00 88.44 89 VAL A N 1
ATOM 705 C CA . VAL A 1 89 ? -0.317 6.350 -3.551 1.00 88.44 89 VAL A CA 1
ATOM 706 C C . VAL A 1 89 ? -0.896 7.457 -2.707 1.00 88.44 89 VAL A C 1
ATOM 708 O O . VAL A 1 89 ? -0.199 8.066 -1.901 1.00 88.44 89 VAL A O 1
ATOM 711 N N . THR A 1 90 ? -2.198 7.638 -2.862 1.00 89.75 90 THR A N 1
ATOM 712 C CA . THR A 1 90 ? -3.042 8.362 -1.921 1.00 89.75 90 THR A CA 1
ATOM 713 C C . THR A 1 90 ? -3.990 7.357 -1.283 1.00 89.75 90 THR A C 1
ATOM 715 O O . THR A 1 90 ? -4.653 6.593 -1.984 1.00 89.75 90 THR A O 1
ATOM 718 N N . LEU A 1 91 ? -4.032 7.316 0.0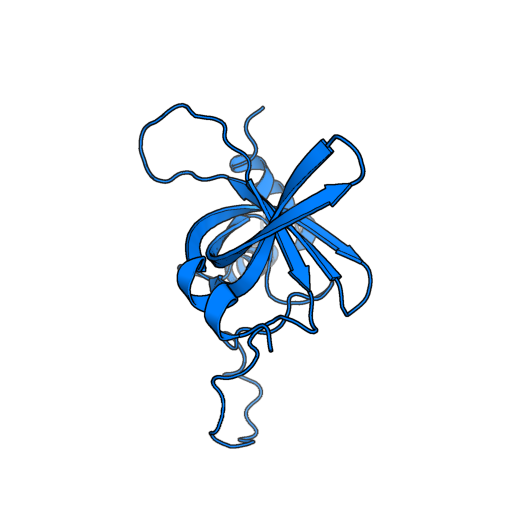45 1.00 89.94 91 LEU A N 1
ATOM 719 C CA . LEU A 1 91 ? -4.880 6.434 0.838 1.00 89.94 91 LEU A CA 1
ATOM 720 C C . LEU A 1 91 ? -5.909 7.270 1.596 1.00 89.94 91 LEU A C 1
ATOM 722 O O . LEU A 1 91 ? -5.574 8.303 2.173 1.00 89.94 91 LEU A O 1
ATOM 726 N N . ARG A 1 92 ? -7.149 6.787 1.651 1.00 90.50 92 ARG A N 1
ATOM 727 C CA . ARG A 1 92 ? -8.124 7.226 2.651 1.00 90.50 92 ARG A CA 1
ATOM 728 C C . ARG A 1 92 ? -8.081 6.240 3.801 1.00 90.50 92 ARG A C 1
ATOM 730 O O . ARG A 1 92 ? -8.383 5.060 3.605 1.00 90.50 92 ARG A O 1
ATOM 737 N N . VAL A 1 93 ? -7.694 6.721 4.973 1.00 91.56 93 VAL A N 1
ATOM 738 C CA . VAL A 1 93 ? -7.544 5.912 6.181 1.00 91.56 93 VAL A CA 1
ATOM 739 C C . VAL A 1 93 ? -8.487 6.381 7.276 1.00 91.56 93 VAL A C 1
ATOM 741 O O . VAL A 1 93 ? -8.874 7.547 7.324 1.00 91.56 93 VAL A O 1
ATOM 744 N N . VAL A 1 94 ? -8.844 5.459 8.158 1.00 91.19 94 VAL A N 1
ATOM 745 C CA . VAL A 1 94 ? -9.519 5.735 9.424 1.00 91.19 94 VAL A CA 1
ATOM 746 C C . VAL A 1 94 ? -8.595 5.261 10.538 1.00 91.19 94 VAL A C 1
ATOM 748 O O . VAL A 1 94 ? -8.095 4.137 10.480 1.00 91.19 94 VAL A O 1
ATOM 751 N N . SER A 1 95 ? -8.349 6.116 11.531 1.00 88.56 95 SER A N 1
ATOM 752 C CA . SER A 1 95 ? -7.625 5.715 12.740 1.00 88.56 95 SER A CA 1
ATOM 753 C C . SER A 1 95 ? -8.553 4.893 13.631 1.00 88.56 95 SER A C 1
ATOM 755 O O . SER A 1 95 ? -9.608 5.376 14.052 1.00 88.56 95 SER A O 1
ATOM 757 N N . VAL A 1 96 ? -8.177 3.644 13.883 1.00 86.88 96 VAL A N 1
ATOM 758 C CA . VAL A 1 96 ? -8.883 2.720 14.765 1.00 86.88 96 VAL A CA 1
ATOM 759 C C . VAL A 1 96 ? -8.046 2.556 16.022 1.00 86.88 96 VAL A C 1
ATOM 761 O O . VAL A 1 96 ? -6.923 2.061 15.976 1.00 86.88 96 VAL A O 1
ATOM 764 N N . VAL A 1 97 ? -8.589 2.998 17.151 1.00 86.06 97 VAL A N 1
ATOM 765 C CA . VAL A 1 97 ? -7.929 2.867 18.448 1.00 86.06 97 VAL A CA 1
ATOM 766 C C . VAL A 1 97 ? -8.339 1.539 19.071 1.00 86.06 97 VAL A C 1
ATOM 768 O O . VAL A 1 97 ? -9.526 1.263 19.243 1.00 86.06 97 VAL A O 1
ATOM 771 N N . HIS A 1 98 ? -7.348 0.717 19.388 1.00 82.44 98 HIS A N 1
ATOM 772 C CA . HIS A 1 98 ? -7.501 -0.543 20.094 1.00 82.44 98 HIS A CA 1
ATOM 773 C C . HIS A 1 98 ? -7.003 -0.376 21.527 1.00 82.44 98 HIS A C 1
ATOM 775 O O . HIS A 1 98 ? -5.847 -0.015 21.751 1.00 82.44 98 HIS A O 1
ATOM 781 N N . GLU A 1 99 ? -7.877 -0.656 22.487 1.00 83.81 99 GLU A N 1
ATOM 782 C CA . GLU A 1 99 ? -7.536 -0.732 23.904 1.00 83.81 99 GLU A CA 1
ATOM 783 C C . GLU A 1 99 ? -7.411 -2.211 24.281 1.00 83.81 99 GLU A C 1
ATOM 785 O O . GLU A 1 99 ? -8.408 -2.927 24.374 1.00 83.81 99 GLU A O 1
ATOM 790 N N . GLU A 1 100 ? -6.178 -2.688 24.455 1.00 79.06 100 GLU A N 1
ATOM 791 C CA . GLU A 1 100 ? -5.903 -4.027 24.982 1.00 79.06 100 GLU A CA 1
ATOM 792 C C . GLU A 1 100 ? -5.252 -3.893 26.361 1.00 79.06 100 GLU A C 1
ATOM 794 O O . GLU A 1 100 ? -4.057 -3.619 26.506 1.00 79.06 100 GLU A O 1
ATOM 799 N N . GLY A 1 101 ? -6.068 -4.059 27.404 1.00 80.19 101 GLY A N 1
ATOM 800 C CA . GLY A 1 101 ? -5.629 -3.904 28.789 1.00 80.19 101 GLY A CA 1
ATOM 801 C C . GLY A 1 101 ? -5.217 -2.463 29.093 1.00 80.19 101 GLY A C 1
ATOM 802 O O . GLY A 1 101 ? -6.042 -1.559 29.034 1.00 80.19 101 GLY A O 1
ATOM 803 N N . THR A 1 102 ? -3.945 -2.250 29.439 1.00 76.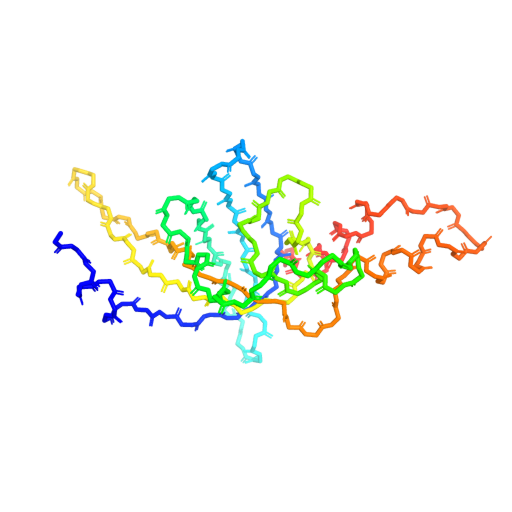12 102 THR A N 1
ATOM 804 C CA . THR A 1 102 ? -3.378 -0.920 29.737 1.00 76.12 102 THR A CA 1
ATOM 805 C C . THR A 1 102 ? -2.742 -0.237 28.525 1.00 76.12 102 THR A C 1
ATOM 807 O O . THR A 1 102 ? -2.259 0.886 28.655 1.00 76.12 102 THR A O 1
ATOM 810 N N . THR A 1 103 ? -2.699 -0.898 27.361 1.00 77.00 103 THR A N 1
ATOM 811 C CA . THR A 1 103 ? -2.039 -0.356 26.167 1.00 77.00 103 THR A CA 1
ATOM 812 C C . THR A 1 103 ? -3.067 0.092 25.139 1.00 77.00 103 THR A C 1
ATOM 814 O O . THR A 1 103 ? -3.911 -0.687 24.694 1.00 77.00 103 THR A O 1
ATOM 817 N N . THR A 1 104 ? -2.948 1.348 24.719 1.00 79.19 104 THR A N 1
ATOM 818 C CA . THR A 1 104 ? -3.725 1.921 23.623 1.00 79.19 104 THR A CA 1
ATOM 819 C C . THR A 1 104 ? -2.860 1.940 22.366 1.00 79.19 104 THR A C 1
ATOM 821 O O . THR A 1 104 ? -1.816 2.590 22.339 1.00 79.19 104 THR A O 1
ATOM 824 N N . THR A 1 105 ? -3.274 1.229 21.317 1.00 80.62 105 THR A N 1
ATOM 825 C CA . THR A 1 105 ? -2.591 1.245 20.012 1.00 80.62 105 THR A CA 1
ATOM 826 C C . THR A 1 105 ? -3.525 1.780 18.936 1.00 80.62 105 THR A C 1
ATOM 828 O O . THR A 1 105 ? -4.685 1.386 18.860 1.00 80.62 105 THR A O 1
ATOM 831 N N . ALA A 1 106 ? -3.036 2.700 18.106 1.00 82.94 106 ALA A N 1
ATOM 832 C CA . ALA A 1 106 ? -3.779 3.196 16.953 1.00 82.94 106 ALA A CA 1
ATOM 833 C C . ALA A 1 106 ? -3.344 2.440 15.688 1.00 82.94 106 ALA A C 1
ATOM 835 O O . ALA A 1 106 ? -2.156 2.378 15.368 1.00 82.94 106 ALA A O 1
ATOM 836 N N . GLU A 1 107 ? -4.305 1.868 14.966 1.00 88.75 107 GLU A N 1
ATOM 837 C CA . GLU A 1 107 ? -4.120 1.233 13.662 1.00 88.75 107 GLU A CA 1
ATOM 838 C C . GLU A 1 107 ? -4.753 2.108 12.570 1.00 88.75 107 GLU A C 1
ATOM 840 O O . GLU A 1 107 ? -5.905 2.524 12.675 1.00 88.75 107 GLU A O 1
ATOM 845 N N . PHE A 1 108 ? -4.017 2.375 11.488 1.00 91.75 108 PHE A N 1
ATOM 846 C CA . PHE A 1 108 ? -4.553 3.098 10.334 1.00 91.75 108 PHE A CA 1
ATOM 847 C C . PHE A 1 108 ? -5.160 2.120 9.329 1.00 91.75 108 PHE A C 1
ATOM 849 O O . PHE A 1 108 ? -4.449 1.448 8.573 1.00 91.75 108 PHE A O 1
ATOM 856 N N . GLU A 1 109 ? -6.488 2.046 9.305 1.00 92.81 109 GLU A N 1
ATOM 857 C CA . GLU A 1 109 ? -7.232 1.165 8.413 1.00 92.81 109 GLU A CA 1
ATOM 858 C C . GLU A 1 109 ? -7.572 1.864 7.095 1.00 92.81 109 GLU A C 1
ATOM 860 O O . GLU A 1 109 ? -8.268 2.879 7.063 1.00 92.81 109 GLU A O 1
ATOM 865 N N . VAL A 1 110 ? -7.105 1.300 5.982 1.00 91.88 110 VAL A N 1
ATOM 866 C CA . VAL A 1 110 ? -7.341 1.817 4.634 1.00 91.88 110 VAL A CA 1
ATOM 867 C C . VAL A 1 110 ? -8.741 1.451 4.161 1.00 91.88 110 VAL A C 1
ATOM 869 O O . VAL A 1 110 ? -9.090 0.273 4.047 1.00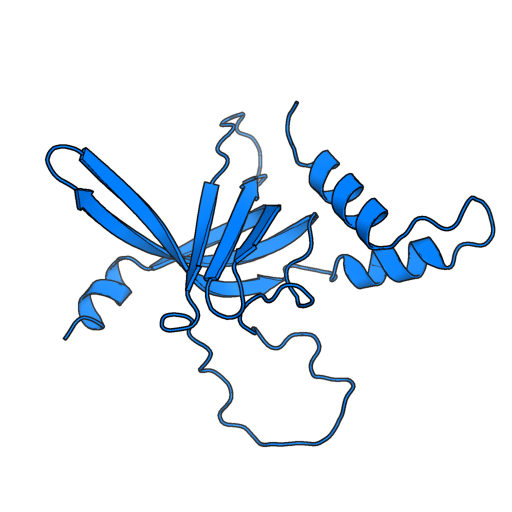 91.88 110 VAL A O 1
ATOM 872 N N . ARG A 1 111 ? -9.511 2.477 3.801 1.00 90.38 111 ARG A N 1
ATOM 873 C CA . ARG A 1 111 ? -10.854 2.359 3.223 1.00 90.38 111 ARG A CA 1
ATOM 874 C C . ARG A 1 111 ? -10.829 2.375 1.706 1.00 90.38 111 ARG A C 1
ATOM 876 O O . ARG A 1 111 ? -11.516 1.580 1.082 1.00 90.38 111 ARG A O 1
ATOM 883 N N . SER A 1 112 ? -9.984 3.209 1.116 1.00 88.69 112 SER A N 1
ATOM 884 C CA . SER A 1 112 ? -9.749 3.235 -0.326 1.00 88.69 112 SER A CA 1
ATOM 885 C C . SER A 1 112 ? -8.339 3.733 -0.614 1.00 88.69 112 SER A C 1
ATOM 887 O O . SER A 1 112 ? -7.710 4.377 0.227 1.00 88.69 112 SER A O 1
ATOM 889 N N . TRP A 1 113 ? -7.837 3.474 -1.815 1.00 88.88 113 TRP A N 1
ATOM 890 C CA . TRP A 1 113 ? -6.534 3.969 -2.242 1.00 88.88 113 TRP A CA 1
ATOM 891 C C . TRP A 1 113 ? -6.508 4.215 -3.743 1.00 88.88 113 TRP A C 1
ATOM 893 O O . TRP A 1 113 ? -7.305 3.614 -4.452 1.00 88.88 113 TRP A O 1
ATOM 903 N N . SER A 1 114 ? -5.593 5.056 -4.216 1.00 85.88 114 SER A N 1
ATOM 904 C CA . SER A 1 114 ? -5.342 5.308 -5.638 1.00 85.88 114 SER A CA 1
ATOM 905 C C . SER A 1 114 ? -3.847 5.432 -5.917 1.00 85.88 114 SER A C 1
ATOM 907 O O . SER A 1 114 ? -3.094 5.907 -5.067 1.00 85.88 114 SER A O 1
ATOM 909 N N . LEU A 1 115 ? -3.417 5.033 -7.117 1.00 84.62 115 LEU A N 1
ATOM 910 C CA . LEU A 1 115 ? -2.072 5.330 -7.612 1.00 84.62 115 LEU A CA 1
ATOM 911 C C . LEU A 1 115 ? -1.972 6.807 -7.998 1.00 84.62 115 LEU A C 1
ATOM 913 O O . LEU A 1 115 ? -2.886 7.359 -8.607 1.00 84.62 115 LEU A O 1
ATOM 917 N N . VAL A 1 116 ? -0.839 7.420 -7.674 1.00 83.62 116 VAL A N 1
ATOM 918 C CA . VAL A 1 116 ? -0.465 8.754 -8.144 1.00 83.62 116 VAL A CA 1
ATOM 919 C C . VAL A 1 116 ? 0.576 8.583 -9.247 1.00 83.62 116 VAL A C 1
ATOM 921 O O . VAL A 1 116 ? 1.639 8.006 -9.022 1.00 83.62 116 VAL A O 1
ATOM 924 N N . GLY A 1 117 ? 0.268 9.071 -10.448 1.00 77.94 117 GLY A N 1
ATOM 925 C CA . GLY A 1 117 ? 1.156 8.967 -11.606 1.00 77.94 117 GLY A CA 1
ATOM 926 C C . GLY A 1 117 ? 1.186 7.576 -12.250 1.00 77.94 117 GLY A C 1
ATOM 927 O O . GLY A 1 117 ? 0.213 6.821 -12.213 1.00 77.94 117 GLY A O 1
ATOM 928 N N . GLU A 1 118 ? 2.301 7.250 -12.907 1.00 76.06 118 GLU A N 1
ATOM 929 C CA . GLU A 1 118 ? 2.425 6.020 -13.690 1.00 76.06 118 GLU A CA 1
ATOM 930 C C . GLU A 1 118 ? 2.590 4.776 -12.802 1.00 76.06 118 GLU A C 1
ATOM 932 O O . GLU A 1 118 ? 3.380 4.749 -11.857 1.00 76.06 118 GLU A O 1
ATOM 937 N N . HIS A 1 119 ? 1.891 3.692 -13.148 1.00 76.75 119 HIS A N 1
ATOM 938 C CA . HIS A 1 119 ? 2.009 2.426 -12.435 1.00 76.75 119 HIS A CA 1
ATOM 939 C C . HIS A 1 119 ? 3.444 1.858 -12.560 1.00 76.75 119 HIS A C 1
ATOM 941 O O . HIS A 1 119 ? 3.871 1.515 -13.666 1.00 76.75 119 HIS A O 1
ATOM 947 N N . PRO A 1 120 ? 4.162 1.593 -11.444 1.00 74.94 120 PRO A N 1
ATOM 948 C CA . PRO A 1 120 ? 5.549 1.106 -11.485 1.00 74.94 120 PRO A CA 1
ATOM 949 C C . PRO A 1 120 ? 5.774 -0.195 -12.268 1.00 74.94 120 PRO A C 1
ATOM 951 O O . PRO A 1 120 ? 6.884 -0.478 -12.711 1.00 74.94 120 PRO A O 1
ATOM 954 N N . ARG A 1 121 ? 4.727 -1.010 -12.457 1.00 73.50 121 ARG A N 1
ATOM 955 C CA . ARG A 1 121 ? 4.790 -2.233 -13.265 1.00 73.50 121 ARG A CA 1
ATOM 956 C C . ARG A 1 121 ? 4.924 -1.954 -14.757 1.00 73.50 121 ARG A C 1
ATOM 958 O O . ARG A 1 121 ? 5.523 -2.778 -15.438 1.00 73.50 121 ARG A O 1
ATOM 965 N N . SER A 1 122 ? 4.372 -0.852 -15.260 1.00 72.19 122 SER A N 1
ATOM 966 C CA . SER A 1 122 ? 4.538 -0.450 -16.662 1.00 72.19 122 SER A CA 1
ATOM 967 C C . SER A 1 122 ? 6.011 -0.175 -16.946 1.00 72.19 122 SER A C 1
ATOM 969 O O . SER A 1 122 ? 6.586 -0.787 -17.844 1.00 72.19 122 SER A O 1
ATOM 971 N N . GLN A 1 123 ? 6.652 0.602 -16.072 1.00 70.25 123 GLN A N 1
ATOM 972 C CA . GLN A 1 123 ? 8.087 0.885 -16.136 1.00 70.25 123 GLN A CA 1
ATOM 973 C C . GLN A 1 123 ? 8.938 -0.380 -15.941 1.00 70.25 123 GLN A C 1
ATOM 975 O O . GLN A 1 123 ? 9.871 -0.620 -16.700 1.00 70.25 123 GLN A O 1
ATOM 980 N N . ALA A 1 124 ? 8.575 -1.257 -14.996 1.00 70.00 124 ALA A N 1
ATOM 981 C CA . ALA A 1 124 ? 9.274 -2.530 -14.796 1.00 70.00 124 ALA A CA 1
ATOM 982 C C . ALA A 1 124 ? 9.204 -3.449 -16.031 1.00 70.00 124 ALA A C 1
ATOM 984 O O . ALA A 1 124 ? 10.164 -4.152 -16.336 1.00 70.00 124 ALA A O 1
ATOM 985 N N . ARG A 1 125 ? 8.070 -3.458 -16.747 1.00 72.62 125 ARG A N 1
ATOM 986 C CA . ARG A 1 125 ? 7.905 -4.229 -17.989 1.00 72.62 125 ARG A CA 1
ATOM 987 C C . ARG A 1 125 ? 8.758 -3.663 -19.120 1.00 72.62 125 ARG A C 1
ATOM 989 O O . ARG A 1 125 ? 9.408 -4.446 -19.797 1.00 72.62 125 ARG A O 1
ATOM 996 N N . GLN A 1 126 ? 8.794 -2.340 -19.280 1.00 70.62 126 GLN A N 1
ATOM 997 C CA . GLN A 1 126 ? 9.663 -1.680 -20.263 1.00 70.62 126 GLN A CA 1
ATOM 998 C C . GLN A 1 126 ? 11.149 -1.941 -19.966 1.00 70.62 126 GLN A C 1
ATOM 1000 O O . GLN A 1 126 ? 11.916 -2.280 -20.866 1.00 70.62 126 GLN A O 1
ATOM 1005 N N . ALA A 1 127 ? 11.547 -1.871 -18.693 1.00 66.00 127 ALA A N 1
ATOM 1006 C CA . ALA A 1 127 ? 12.916 -2.153 -18.274 1.00 66.00 127 ALA A CA 1
ATOM 1007 C C . ALA A 1 127 ? 13.321 -3.616 -18.529 1.00 66.00 127 ALA A C 1
ATOM 1009 O O . ALA A 1 127 ? 14.445 -3.884 -18.943 1.00 66.00 127 ALA A O 1
ATOM 1010 N N . ALA A 1 128 ? 12.399 -4.565 -18.336 1.00 64.50 128 ALA A N 1
ATOM 1011 C CA . ALA A 1 128 ? 12.645 -5.983 -18.598 1.00 64.50 128 ALA A CA 1
ATOM 1012 C C . ALA A 1 128 ? 12.787 -6.324 -20.095 1.00 64.50 128 ALA A C 1
ATOM 1014 O O . ALA A 1 128 ? 13.331 -7.376 -20.420 1.00 64.50 128 ALA A O 1
ATOM 1015 N N . THR A 1 129 ? 12.309 -5.462 -21.000 1.00 65.94 129 THR A N 1
ATOM 1016 C CA . THR A 1 129 ? 12.424 -5.649 -22.458 1.00 65.94 129 THR A CA 1
ATOM 1017 C C . THR A 1 129 ? 13.696 -5.053 -23.068 1.00 65.94 129 THR A C 1
ATOM 1019 O O . THR A 1 129 ? 13.920 -5.225 -24.263 1.00 65.94 129 THR A O 1
ATOM 1022 N N . LEU A 1 130 ? 14.536 -4.362 -22.284 1.00 60.34 130 LEU A N 1
ATOM 1023 C CA . LEU A 1 130 ? 15.778 -3.769 -22.786 1.00 60.34 130 LEU A CA 1
ATOM 1024 C C . LEU A 1 130 ? 16.827 -4.865 -23.078 1.00 60.34 130 LEU A C 1
ATOM 1026 O O . LEU A 1 130 ? 17.219 -5.597 -22.168 1.00 60.34 130 LEU A O 1
ATOM 1030 N N . PRO A 1 131 ? 17.322 -4.974 -24.324 1.00 53.22 131 PRO A N 1
ATOM 1031 C CA . PRO A 1 131 ? 18.154 -6.095 -24.768 1.00 53.22 131 PRO A CA 1
ATOM 1032 C C . PRO A 1 131 ? 19.614 -6.077 -24.268 1.00 53.22 131 PRO A C 1
ATOM 1034 O O . PRO A 1 131 ? 20.362 -6.990 -24.599 1.00 53.22 131 PRO A O 1
ATOM 1037 N N . GLN A 1 132 ? 20.050 -5.078 -23.486 1.00 52.50 132 GLN A N 1
ATOM 1038 C CA . GLN A 1 132 ? 21.482 -4.834 -23.224 1.00 52.50 132 GLN A CA 1
ATOM 1039 C C . GLN A 1 132 ? 22.026 -5.187 -21.827 1.00 52.50 132 GLN A C 1
ATOM 1041 O O . GLN A 1 132 ? 23.167 -4.855 -21.522 1.00 52.50 132 GLN A O 1
ATOM 1046 N N . GLY A 1 133 ? 21.312 -5.924 -20.978 1.00 49.50 133 GLY A N 1
ATOM 1047 C CA . GLY A 1 133 ? 21.950 -6.387 -19.741 1.00 49.50 133 GLY A CA 1
ATOM 1048 C C . GLY A 1 133 ? 21.023 -7.135 -18.811 1.00 49.50 133 GLY A C 1
ATOM 1049 O O . GLY A 1 133 ? 20.254 -6.508 -18.096 1.00 49.50 133 GLY A O 1
ATOM 1050 N N . GLY A 1 134 ? 21.126 -8.468 -18.832 1.00 56.47 134 GLY A N 1
ATOM 1051 C CA . GLY A 1 134 ? 20.570 -9.402 -17.848 1.00 56.47 134 GLY A CA 1
ATOM 1052 C C . GLY A 1 134 ? 19.132 -9.113 -17.424 1.00 56.47 134 GLY A C 1
ATOM 1053 O O . GLY A 1 134 ? 18.923 -8.360 -16.482 1.00 56.47 134 GLY A O 1
ATOM 1054 N N . ALA A 1 135 ? 18.153 -9.755 -18.069 1.00 58.22 135 ALA A N 1
ATOM 1055 C CA . ALA A 1 135 ? 16.725 -9.611 -17.773 1.00 58.22 135 ALA A CA 1
ATOM 1056 C C . ALA A 1 135 ? 16.438 -9.535 -16.255 1.00 58.22 135 ALA A C 1
ATOM 1058 O O . ALA A 1 135 ? 16.421 -10.542 -15.542 1.00 58.22 135 ALA A O 1
ATOM 1059 N N . VAL A 1 136 ? 16.223 -8.321 -15.738 1.00 65.81 136 VAL A N 1
ATOM 1060 C CA . VAL A 1 136 ? 15.882 -8.110 -14.331 1.00 65.81 136 VAL A CA 1
ATOM 1061 C C . VAL A 1 136 ? 14.425 -8.515 -14.160 1.00 65.81 136 VAL A C 1
ATOM 1063 O O . VAL A 1 136 ? 13.532 -7.956 -14.795 1.00 65.81 136 VAL A O 1
ATOM 1066 N N . SER A 1 137 ? 14.157 -9.496 -13.295 1.00 72.38 137 SER A N 1
ATOM 1067 C CA . SER A 1 137 ? 12.776 -9.892 -13.018 1.00 72.38 137 SER A CA 1
ATOM 1068 C C . SER A 1 137 ? 11.972 -8.698 -12.485 1.00 72.38 137 SER A C 1
ATOM 1070 O O . SER A 1 137 ? 12.455 -7.925 -11.656 1.00 72.38 137 SER A O 1
ATOM 1072 N N . CYS A 1 138 ? 10.717 -8.555 -12.927 1.00 71.81 138 CYS A N 1
ATOM 1073 C CA . CYS A 1 138 ? 9.829 -7.450 -12.534 1.00 71.81 138 CYS A CA 1
ATOM 1074 C C . CYS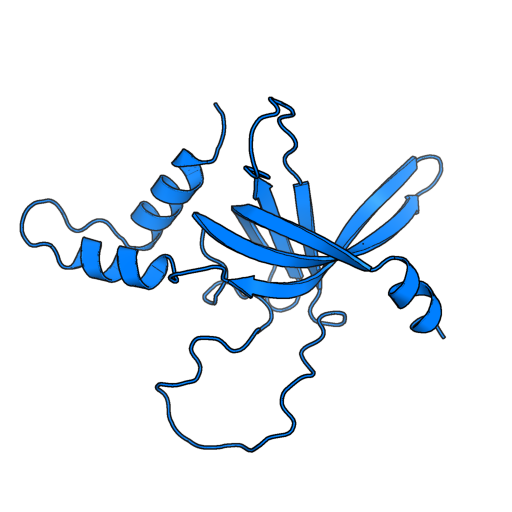 A 1 138 ? 9.766 -7.260 -11.004 1.00 71.81 138 CYS A C 1
ATOM 1076 O O . CYS A 1 138 ? 9.813 -6.141 -10.499 1.00 71.81 138 CYS A O 1
ATOM 1078 N N . THR A 1 139 ? 9.755 -8.358 -10.244 1.00 71.19 139 THR A N 1
ATOM 1079 C CA . THR A 1 139 ? 9.799 -8.330 -8.776 1.00 71.19 139 THR A CA 1
ATOM 1080 C C . THR A 1 139 ? 11.085 -7.701 -8.232 1.00 71.19 139 THR A C 1
ATOM 1082 O O . THR A 1 139 ? 11.012 -6.932 -7.275 1.00 71.19 139 THR A O 1
ATOM 1085 N N . LYS A 1 140 ? 12.251 -8.013 -8.818 1.00 74.62 140 LYS A N 1
ATOM 1086 C CA . LYS A 1 140 ? 13.549 -7.466 -8.395 1.00 74.62 140 LYS A CA 1
ATOM 1087 C C . LYS A 1 140 ? 13.634 -5.967 -8.686 1.00 74.62 140 LYS A C 1
ATOM 1089 O O . LYS A 1 140 ? 14.060 -5.220 -7.814 1.00 74.62 140 LYS A O 1
ATOM 1094 N N . TYR A 1 141 ? 13.141 -5.532 -9.846 1.00 76.62 141 TYR A N 1
ATOM 1095 C CA . TYR A 1 141 ? 13.059 -4.112 -10.199 1.00 76.62 141 TYR A CA 1
ATOM 1096 C C . TYR A 1 141 ? 12.167 -3.327 -9.227 1.00 76.62 141 TYR A C 1
ATOM 1098 O O . TYR A 1 141 ? 12.576 -2.300 -8.696 1.00 76.62 141 TYR A O 1
ATOM 1106 N N . LEU A 1 142 ? 10.958 -3.828 -8.945 1.00 73.94 142 LEU A N 1
ATOM 1107 C CA . LEU A 1 142 ? 10.023 -3.149 -8.042 1.00 73.94 142 LEU A CA 1
ATOM 1108 C C . LEU A 1 142 ? 10.562 -3.055 -6.613 1.00 73.94 142 LEU A C 1
ATOM 1110 O O . LEU A 1 142 ? 10.386 -2.024 -5.973 1.00 73.94 142 LEU A O 1
ATOM 1114 N N . LYS A 1 143 ? 11.224 -4.110 -6.120 1.00 73.75 143 LYS A N 1
ATOM 1115 C CA . LYS A 1 143 ? 11.892 -4.070 -4.814 1.00 73.75 143 LYS A CA 1
ATOM 1116 C C . LYS A 1 143 ? 12.996 -3.021 -4.787 1.00 73.75 143 LYS A C 1
ATOM 1118 O O . LYS A 1 143 ? 12.909 -2.135 -3.956 1.00 73.75 143 LYS A O 1
ATOM 1123 N N . ALA A 1 144 ? 13.924 -3.052 -5.747 1.00 74.94 144 ALA A N 1
ATOM 1124 C CA . ALA A 1 144 ? 15.005 -2.070 -5.830 1.00 74.94 144 ALA A CA 1
ATOM 1125 C C . ALA A 1 144 ? 14.468 -0.632 -5.877 1.00 74.94 144 ALA A C 1
ATOM 1127 O O . ALA A 1 144 ? 14.957 0.235 -5.166 1.00 74.94 144 ALA A O 1
ATOM 1128 N N . ARG A 1 145 ? 13.398 -0.391 -6.645 1.00 72.44 145 ARG A N 1
ATOM 1129 C CA . ARG A 1 145 ? 12.716 0.905 -6.661 1.00 72.44 145 ARG A CA 1
ATOM 1130 C C . ARG A 1 145 ? 12.150 1.283 -5.294 1.00 72.44 145 ARG A C 1
ATOM 1132 O O . ARG A 1 145 ? 12.283 2.429 -4.905 1.00 72.44 145 ARG A O 1
ATOM 1139 N N . GLY A 1 146 ? 11.495 0.362 -4.589 1.00 66.44 146 GLY A N 1
ATOM 1140 C CA . GLY A 1 146 ? 11.002 0.609 -3.231 1.00 66.44 146 GLY A CA 1
ATOM 1141 C C . GLY A 1 146 ? 12.128 0.840 -2.221 1.00 66.44 146 GLY A C 1
ATOM 1142 O O . GLY A 1 146 ? 11.969 1.664 -1.329 1.00 66.44 146 GLY A O 1
ATOM 1143 N N . ASP A 1 147 ? 13.255 0.146 -2.382 1.00 75.75 147 ASP A N 1
ATOM 1144 C CA . ASP A 1 147 ? 14.445 0.281 -1.541 1.00 75.75 147 ASP A CA 1
ATOM 1145 C C . ASP A 1 147 ? 15.106 1.660 -1.709 1.00 75.75 147 ASP A C 1
ATOM 1147 O O . ASP A 1 147 ? 15.611 2.188 -0.731 1.00 75.75 147 ASP A O 1
ATOM 1151 N N . LEU A 1 148 ? 15.010 2.311 -2.880 1.00 73.50 148 LEU A N 1
ATOM 1152 C CA . LEU A 1 148 ? 15.455 3.710 -3.057 1.00 73.50 148 LEU A CA 1
ATOM 1153 C C . LEU A 1 148 ? 14.727 4.704 -2.140 1.00 73.50 148 LEU A C 1
ATOM 1155 O O . LEU A 1 148 ? 15.233 5.792 -1.890 1.00 73.50 148 LEU A O 1
ATOM 1159 N N . PHE A 1 149 ? 13.532 4.345 -1.668 1.00 68.69 149 PHE A N 1
ATOM 1160 C CA . PHE A 1 149 ? 12.747 5.145 -0.728 1.00 68.69 149 PHE A CA 1
ATOM 1161 C C . PHE A 1 149 ? 12.803 4.587 0.699 1.00 68.69 149 PHE A C 1
ATOM 1163 O O . PHE A 1 149 ? 12.189 5.156 1.601 1.00 68.69 149 PHE A O 1
ATOM 1170 N N . GLN A 1 150 ? 13.491 3.459 0.912 1.00 62.66 150 GLN A N 1
ATOM 1171 C CA . GLN A 1 150 ? 13.831 2.995 2.250 1.00 62.66 150 GLN A CA 1
ATOM 1172 C C . GLN A 1 150 ? 15.082 3.747 2.684 1.00 62.66 150 GLN A C 1
ATOM 1174 O O . GLN A 1 150 ? 16.143 3.609 2.085 1.00 62.66 150 GLN A O 1
ATOM 1179 N N . ILE A 1 151 ? 14.934 4.564 3.718 1.00 55.38 151 ILE A N 1
ATOM 1180 C CA . ILE A 1 151 ? 16.064 5.222 4.365 1.00 55.38 151 ILE A CA 1
ATOM 1181 C C . ILE A 1 151 ? 16.886 4.125 5.069 1.00 55.38 151 ILE A C 1
ATOM 1183 O O . ILE A 1 151 ? 16.305 3.269 5.748 1.00 55.38 151 ILE A O 1
ATOM 1187 N N . VAL A 1 152 ? 18.200 4.107 4.814 1.00 47.22 152 VAL A N 1
ATOM 1188 C CA . VAL A 1 152 ? 19.209 3.286 5.515 1.00 47.22 152 VAL A CA 1
ATOM 1189 C C . VAL A 1 152 ? 19.586 3.972 6.815 1.00 47.22 152 VAL A C 1
ATOM 1191 O O . VAL A 1 152 ? 19.819 5.198 6.754 1.00 47.22 152 VAL A O 1
#

Radius of gyration: 17.35 Å; chains: 1; bounding box: 46×34×54 Å

Sequence (152 aa):
MNRENDEKNRIQISGVIVKRRCLGKHLSFATLSNNLDQQPHDELMKVVFRRARFDESNDSSSPSSSAMDSKNRLRFPVKASDLPYGAHVTLRVVSVVHEEGTTTTAEFEVRSWSLVGEHPRSQARQAATLPQGGAVSCTKYLKARGDLFQIV

pLDDT: mean 72.28, std 16.65, range [35.81, 93.38]